Protein AF-A0A1R3JUZ8-F1 (afdb_monomer_lite)

Sequence (170 aa):
MRKIDSSKYIVYFTVASITLNLILITNLCVSGKWKLSWSSQAAIEAETVAAISCSGHGRAFLDGLVLDGKQPICECNSCYQGSDCSNFIPGCAANVDGSDAGTNMIEFVTSPNNPDGQLNKAVLHGPFAKAIYDRAYYWPHFTPIPAPADEDVMMFTLSKLTGHAGSRFG

Foldseek 3Di:
DDPDPVVVVVVVVVVVVVVVVVVVVCCVVVVCPPVDDPCPVVVVLQVVQQPQQLPVFWGFDSPADDDPPDHHFTDGDQQFDDRSRPDGHPPGDDDDDDDDDDALEEAEAEALDPPPRHGDDDPDDDPSYDYAYECQQVDPVRDDNPDDDDGPHYDYDCCRVVVPVVVVGD

InterPro domains:
  IPR006947 Alliinase, EGF-like domain [PF04863] (37-92)
  IPR006948 Alliinase, C-terminal [PF04864] (93-170)
  IPR015421 Pyridoxal phosphate-dependent transferase, major domain [G3DSA:3.40.640.10] (79-170)
  IPR015424 Pyridoxal phosphate-dependent transferase [SSF53383] (106-170)
  IPR050478 Ethylene and sulfur compound biosynthesis-related protein [PTHR43795] (102-170)

Radius of gyration: 28.06 Å; chains: 1; bounding box: 57×81×66 Å

Structure (mmCIF, N/CA/C/O backbone):
data_AF-A0A1R3JUZ8-F1
#
_entry.id   AF-A0A1R3JUZ8-F1
#
loop_
_atom_site.group_PDB
_atom_site.id
_atom_site.type_symbol
_atom_site.label_atom_id
_atom_site.label_alt_id
_atom_site.label_comp_id
_atom_site.label_asym_id
_atom_site.label_entity_id
_atom_site.label_seq_id
_atom_site.pdbx_PDB_ins_code
_atom_site.Cartn_x
_atom_site.Cartn_y
_atom_site.Cartn_z
_atom_site.occupancy
_atom_site.B_iso_or_equiv
_atom_site.auth_seq_id
_atom_site.auth_comp_id
_atom_site.auth_asym_id
_atom_site.auth_atom_id
_atom_site.pdbx_PDB_model_num
ATOM 1 N N . MET A 1 1 ? -34.923 54.923 21.392 1.00 38.47 1 MET A N 1
ATOM 2 C CA . MET A 1 1 ? -34.329 53.732 20.743 1.00 38.47 1 MET A CA 1
ATOM 3 C C . MET A 1 1 ? -33.337 53.100 21.722 1.00 38.47 1 MET A C 1
ATOM 5 O O . MET A 1 1 ? -32.286 53.683 21.950 1.00 38.47 1 MET A O 1
ATOM 9 N N . ARG A 1 2 ? -33.692 52.003 22.413 1.00 49.09 2 ARG A N 1
ATOM 10 C CA . ARG A 1 2 ? -32.794 51.369 23.404 1.00 49.09 2 ARG A CA 1
ATOM 11 C C . ARG A 1 2 ? -31.750 50.519 22.670 1.00 49.09 2 ARG A C 1
ATOM 13 O O . ARG A 1 2 ? -32.134 49.574 21.989 1.00 49.09 2 ARG A O 1
ATOM 20 N N . LYS A 1 3 ? -30.455 50.814 22.836 1.00 53.03 3 LYS A N 1
ATOM 21 C CA . LYS A 1 3 ? -29.391 49.849 22.514 1.00 53.03 3 LYS A CA 1
ATOM 22 C C . LYS A 1 3 ? -29.491 48.707 23.525 1.00 53.03 3 LYS A C 1
ATOM 24 O O . LYS A 1 3 ? -29.134 48.882 24.686 1.00 53.03 3 LYS A O 1
ATOM 29 N N . ILE A 1 4 ? -30.033 47.572 23.091 1.00 57.09 4 ILE A N 1
ATOM 30 C CA . ILE A 1 4 ? -29.983 46.326 23.857 1.00 57.09 4 ILE A CA 1
ATOM 31 C C . ILE A 1 4 ? -28.510 45.916 23.935 1.00 57.09 4 ILE A C 1
ATOM 33 O O . ILE A 1 4 ? -27.805 45.925 22.925 1.00 57.09 4 ILE A O 1
ATOM 37 N N . ASP A 1 5 ? -28.040 45.619 25.144 1.00 60.00 5 ASP A N 1
ATOM 38 C CA . ASP A 1 5 ? -26.625 45.406 25.451 1.00 60.00 5 ASP A CA 1
ATOM 39 C C . ASP A 1 5 ? -26.168 44.003 25.007 1.00 60.00 5 ASP A C 1
ATOM 41 O O . ASP A 1 5 ? -25.988 43.084 25.807 1.00 60.00 5 ASP A O 1
ATOM 45 N N . SER A 1 6 ? -26.064 43.837 23.682 1.00 61.38 6 SER A N 1
ATOM 46 C CA . SER A 1 6 ? -25.845 42.570 22.965 1.00 61.38 6 SER A CA 1
ATOM 47 C C . SER A 1 6 ? -24.677 41.743 23.520 1.00 61.38 6 SER A C 1
ATOM 49 O O . SER A 1 6 ? -24.761 40.518 23.608 1.00 61.38 6 SER A O 1
ATOM 51 N N . SER A 1 7 ? -23.624 42.418 23.995 1.00 66.31 7 SER A N 1
ATOM 52 C CA . SER A 1 7 ? -22.433 41.801 24.591 1.00 66.31 7 SER A CA 1
ATOM 53 C C . SER A 1 7 ? -22.768 40.843 25.745 1.00 66.31 7 SER A C 1
ATOM 55 O O . SER A 1 7 ? -22.276 39.716 25.787 1.00 66.31 7 SER A O 1
ATOM 57 N N . LYS A 1 8 ? -23.681 41.237 26.646 1.00 72.62 8 LYS A N 1
ATOM 58 C CA . LYS A 1 8 ? -24.051 40.424 27.820 1.00 72.62 8 LYS A CA 1
ATOM 59 C C . LYS A 1 8 ? -24.771 39.133 27.437 1.00 72.62 8 LYS A C 1
ATOM 61 O O . LYS A 1 8 ? -24.553 38.108 28.074 1.00 72.62 8 LYS A O 1
ATOM 66 N N . TYR A 1 9 ? -25.588 39.172 26.384 1.00 76.81 9 TYR A N 1
ATOM 67 C CA . TYR A 1 9 ? -26.276 37.988 25.871 1.00 76.81 9 TYR A CA 1
ATOM 68 C C . TYR A 1 9 ? -25.299 37.028 25.186 1.00 76.81 9 TYR A C 1
ATOM 70 O O . TYR A 1 9 ? -25.364 35.830 25.440 1.00 76.81 9 TYR A O 1
ATOM 78 N N . ILE A 1 10 ? -24.349 37.544 24.395 1.00 77.00 10 ILE A N 1
ATOM 79 C CA . ILE A 1 10 ? -23.304 36.730 23.753 1.00 77.00 10 ILE A CA 1
ATOM 80 C C . ILE A 1 10 ? -22.477 35.975 24.806 1.00 77.00 10 ILE A C 1
ATOM 82 O O . ILE A 1 10 ? -22.308 34.764 24.683 1.00 77.00 10 ILE A O 1
ATOM 86 N N . VAL A 1 11 ? -22.034 36.654 25.872 1.00 84.00 11 VAL A N 1
ATOM 87 C CA . VAL A 1 11 ? -21.297 36.017 26.982 1.00 84.00 11 VAL A CA 1
ATOM 88 C C . VAL A 1 11 ? -22.149 34.963 27.703 1.00 84.00 11 VAL A C 1
ATOM 90 O O . VAL A 1 11 ? -21.646 33.895 28.043 1.00 84.00 11 VAL A O 1
ATOM 93 N N . TYR A 1 12 ? -23.449 35.210 27.896 1.00 85.56 12 TYR A N 1
ATOM 94 C CA . TYR A 1 12 ? -24.351 34.211 28.480 1.00 85.56 12 TYR A CA 1
ATOM 95 C C . TYR A 1 12 ? -24.483 32.957 27.603 1.00 85.56 12 TYR A C 1
ATOM 97 O O . TYR A 1 12 ? -24.427 31.841 28.119 1.00 85.56 12 TYR A O 1
ATOM 105 N N . PHE A 1 13 ? -24.613 33.120 26.283 1.00 82.50 13 PHE A N 1
ATOM 106 C CA . PHE A 1 13 ? -24.709 31.999 25.344 1.00 82.50 13 PHE A CA 1
ATOM 107 C C . PHE A 1 13 ? -23.414 31.180 25.263 1.00 82.50 13 PHE A C 1
ATOM 109 O O . PHE A 1 13 ? -23.483 29.949 25.234 1.00 82.50 13 PHE A O 1
ATOM 116 N N . THR A 1 14 ? -22.236 31.815 25.266 1.00 81.56 14 THR A N 1
ATOM 117 C CA . THR A 1 14 ? -20.959 31.079 25.235 1.00 81.56 14 THR A CA 1
ATOM 118 C C . THR A 1 14 ? -20.722 30.306 26.531 1.00 81.56 14 THR A C 1
ATOM 120 O O . THR A 1 14 ? -20.394 29.121 26.472 1.00 81.56 14 THR A O 1
ATOM 123 N N . VAL A 1 15 ? -20.973 30.912 27.698 1.00 90.75 15 VAL A N 1
ATOM 124 C CA . VAL A 1 15 ? -20.866 30.227 28.999 1.00 90.75 15 VAL A CA 1
ATOM 125 C C . VAL A 1 15 ? -21.876 29.082 29.115 1.00 90.75 15 VAL A C 1
ATOM 127 O O . VAL A 1 15 ? -21.501 27.986 29.536 1.00 90.75 15 VAL A O 1
ATOM 130 N N . ALA A 1 16 ? -23.130 29.279 28.694 1.00 90.75 16 ALA A N 1
ATOM 131 C CA . ALA A 1 16 ? -24.138 28.217 28.700 1.00 90.75 16 ALA A CA 1
ATOM 132 C C . ALA A 1 16 ? -23.742 27.042 27.787 1.00 90.75 16 ALA A C 1
ATOM 134 O O . ALA A 1 16 ? -23.856 25.887 28.195 1.00 90.75 16 ALA A O 1
ATOM 135 N N . SER A 1 17 ? -23.209 27.326 26.592 1.00 90.06 17 SER A N 1
ATOM 136 C CA . SER A 1 17 ? -22.713 26.304 25.661 1.00 90.06 17 SER A CA 1
ATOM 137 C C . SER A 1 17 ? -21.539 25.508 26.242 1.00 90.06 17 SER A C 1
ATOM 139 O O . SER A 1 17 ? -21.552 24.276 26.209 1.00 90.06 17 SER A O 1
ATOM 141 N N . ILE A 1 18 ? -20.547 26.179 26.839 1.00 93.19 18 ILE A N 1
ATOM 142 C CA . ILE A 1 18 ? -19.404 25.514 27.488 1.00 93.19 18 ILE A CA 1
ATOM 143 C C . ILE A 1 18 ? -19.888 24.633 28.646 1.00 93.19 18 ILE A C 1
ATOM 145 O O . ILE A 1 18 ? -19.518 23.463 28.724 1.00 93.19 18 ILE A O 1
ATOM 149 N N . THR A 1 19 ? -20.768 25.157 29.504 1.00 92.50 19 THR A N 1
ATOM 150 C CA . THR A 1 19 ? -21.325 24.407 30.642 1.00 92.50 19 THR A CA 1
ATOM 151 C C . THR A 1 19 ? -22.103 23.171 30.178 1.00 92.50 19 THR A C 1
ATOM 153 O O . THR A 1 19 ? -21.914 22.090 30.730 1.00 92.50 19 THR A O 1
ATOM 156 N N . LEU A 1 20 ? -22.925 23.291 29.128 1.00 90.44 20 LEU A N 1
ATOM 157 C CA . LEU A 1 20 ? -23.677 22.167 28.560 1.00 90.44 20 LEU A CA 1
ATOM 158 C C . LEU A 1 20 ? -22.750 21.083 27.991 1.00 90.44 20 LEU A C 1
ATOM 160 O O . LEU A 1 20 ? -22.955 19.904 28.268 1.00 90.44 20 LEU A O 1
ATOM 164 N N . ASN A 1 21 ? -21.711 21.469 27.244 1.00 87.44 21 ASN A N 1
ATOM 165 C CA . ASN A 1 21 ? -20.732 20.524 26.703 1.00 87.44 21 ASN A CA 1
ATOM 166 C C . ASN A 1 21 ? -19.949 19.811 27.818 1.00 87.44 21 ASN A C 1
ATOM 168 O O . ASN A 1 21 ? -19.785 18.595 27.761 1.00 87.44 21 ASN A O 1
ATOM 172 N N . LEU A 1 22 ? -19.535 20.524 28.872 1.00 90.25 22 LEU A N 1
ATOM 173 C CA . LEU A 1 22 ? -18.887 19.919 30.042 1.00 90.25 22 LEU A CA 1
ATOM 174 C C . LEU A 1 22 ? -19.818 18.945 30.782 1.00 90.25 22 LEU A C 1
ATOM 176 O O . LEU A 1 22 ? -19.376 17.866 31.177 1.00 90.25 22 LEU A O 1
ATOM 180 N N . ILE A 1 23 ? -21.107 19.271 30.926 1.00 89.06 23 ILE A N 1
ATOM 181 C CA . ILE A 1 23 ? -22.114 18.368 31.510 1.00 89.06 23 ILE A CA 1
ATOM 182 C C . ILE A 1 23 ? -22.334 17.133 30.622 1.00 89.06 23 ILE A C 1
ATOM 184 O O . ILE A 1 23 ? -22.455 16.026 31.147 1.00 89.06 23 ILE A O 1
ATOM 188 N N . LEU A 1 24 ? -22.343 17.275 29.291 1.00 82.50 24 LEU A N 1
ATOM 189 C CA . LEU A 1 24 ? -22.424 16.133 28.373 1.00 82.50 24 LEU A CA 1
ATOM 190 C C . LEU A 1 24 ? -21.187 15.233 28.463 1.00 82.50 24 LEU A C 1
ATOM 192 O O . LEU A 1 24 ? -21.338 14.021 28.600 1.00 82.50 24 LEU A O 1
ATOM 196 N N . ILE A 1 25 ? -19.980 15.807 28.422 1.00 82.94 25 ILE A N 1
ATOM 197 C CA . ILE A 1 25 ? -18.712 15.063 28.495 1.00 82.94 25 ILE A CA 1
ATOM 198 C C . ILE A 1 25 ? -18.591 14.336 29.838 1.00 82.94 25 ILE A C 1
ATOM 200 O O . ILE A 1 25 ? -18.288 13.146 29.867 1.00 82.94 25 ILE A O 1
ATOM 204 N N . THR A 1 26 ? -18.887 15.008 30.954 1.00 82.38 26 THR A N 1
ATOM 205 C CA . THR A 1 26 ? -18.857 14.369 32.279 1.00 82.38 26 THR A CA 1
ATOM 206 C C . THR A 1 26 ? -19.903 13.265 32.402 1.00 82.38 26 THR A C 1
ATOM 208 O O . THR A 1 26 ? -19.563 12.187 32.877 1.00 82.38 26 THR A O 1
ATOM 211 N N . ASN A 1 27 ? -21.127 13.444 31.892 1.00 78.38 27 ASN A N 1
ATOM 212 C CA . ASN A 1 27 ? -22.099 12.347 31.836 1.00 78.38 27 ASN A CA 1
ATOM 213 C C . ASN A 1 27 ? -21.619 11.184 30.951 1.00 78.38 27 ASN A C 1
ATOM 215 O O . ASN A 1 27 ? -21.779 10.032 31.348 1.00 78.38 27 ASN A O 1
ATOM 219 N N . LEU A 1 28 ? -21.009 11.447 29.792 1.00 69.38 28 LEU A N 1
ATOM 220 C CA . LEU A 1 28 ? -20.459 10.417 28.900 1.00 69.38 28 LEU A CA 1
ATOM 221 C C . LEU A 1 28 ? -19.331 9.610 29.558 1.00 69.38 28 LEU A C 1
ATOM 223 O O . LEU A 1 28 ? -19.348 8.382 29.477 1.00 69.38 28 LEU A O 1
ATOM 227 N N . CYS A 1 29 ? -18.396 10.276 30.237 1.00 67.88 29 CYS A N 1
ATOM 228 C CA . CYS A 1 29 ? -17.268 9.626 30.904 1.00 67.88 29 CYS A CA 1
ATOM 229 C C . CYS A 1 29 ? -17.667 8.931 32.218 1.00 67.88 29 CYS A C 1
ATOM 231 O O . CYS A 1 29 ? -17.188 7.835 32.497 1.00 67.88 29 CYS A O 1
ATOM 233 N N . VAL A 1 30 ? -18.549 9.535 33.025 1.00 66.12 30 VAL A N 1
ATOM 234 C CA . VAL A 1 30 ? -18.881 9.047 34.380 1.00 66.12 30 VAL A CA 1
ATOM 235 C C . VAL A 1 30 ? -20.039 8.041 34.387 1.00 66.12 30 VAL A C 1
ATOM 237 O O . VAL A 1 30 ? -20.060 7.164 35.246 1.00 66.12 30 VAL A O 1
ATOM 240 N N . SER A 1 31 ? -20.960 8.060 33.412 1.00 60.41 31 SER A N 1
ATOM 241 C CA . SER A 1 31 ? -22.097 7.110 33.372 1.00 60.41 31 SER A CA 1
ATOM 242 C C . SER A 1 31 ? -21.707 5.649 33.086 1.00 60.41 31 SER A C 1
ATOM 244 O O . SER A 1 31 ? -22.588 4.821 32.864 1.00 60.41 31 SER A O 1
ATOM 246 N N . GLY A 1 32 ? -20.415 5.313 33.002 1.00 56.41 32 GLY A N 1
ATOM 247 C CA . GLY A 1 32 ? -19.938 3.935 32.830 1.00 56.41 32 GLY A CA 1
ATOM 248 C C . GLY A 1 32 ? -20.356 3.249 31.522 1.00 56.41 32 GLY A C 1
ATOM 249 O O . GLY A 1 32 ? -20.104 2.058 31.358 1.00 56.41 32 GLY A O 1
ATOM 250 N N . LYS A 1 33 ? -20.960 3.974 30.568 1.00 55.06 33 LYS A N 1
ATOM 251 C CA . LYS A 1 33 ? -21.411 3.432 29.270 1.00 55.06 33 LYS A CA 1
ATOM 252 C C . LYS A 1 33 ? -20.264 2.940 28.379 1.00 55.06 33 LYS A C 1
ATOM 254 O O . LYS A 1 33 ? -20.510 2.194 27.441 1.00 55.06 33 LYS A O 1
ATOM 259 N N . TRP A 1 34 ? -19.028 3.308 28.714 1.00 56.59 34 TRP A N 1
ATOM 260 C CA . TRP A 1 34 ? -17.788 2.830 28.096 1.00 56.59 34 TRP A CA 1
ATOM 261 C C . TRP A 1 34 ? -17.170 1.623 28.820 1.00 56.59 34 TRP A C 1
ATOM 263 O O . TRP A 1 34 ? -15.976 1.366 28.690 1.00 56.59 34 TRP A O 1
ATOM 273 N N . LYS A 1 35 ? -17.957 0.856 29.587 1.00 61.91 35 LYS A N 1
ATOM 274 C CA . LYS A 1 35 ? -17.497 -0.437 30.098 1.00 61.91 35 LYS A CA 1
ATOM 275 C C . LYS A 1 35 ? -17.384 -1.411 28.921 1.00 61.91 35 LYS A C 1
ATOM 277 O O . LYS A 1 35 ? -18.392 -1.942 28.451 1.00 61.91 35 LYS A O 1
ATOM 282 N N . LEU A 1 36 ? -16.156 -1.593 28.431 1.00 63.44 36 LEU A N 1
ATOM 283 C CA . LEU A 1 36 ? -15.818 -2.544 27.375 1.00 63.44 36 LEU A CA 1
ATOM 284 C C . LEU A 1 36 ? -16.389 -3.914 27.771 1.00 63.44 36 LEU A C 1
ATOM 286 O O . LEU A 1 36 ? -16.126 -4.403 28.869 1.00 63.44 36 LEU A O 1
ATOM 290 N N . SER A 1 37 ? -17.271 -4.461 26.935 1.00 76.25 37 SER A N 1
ATOM 291 C CA . SER A 1 37 ? -18.110 -5.608 27.297 1.00 76.25 37 SER A CA 1
ATOM 292 C C . SER A 1 37 ? -17.743 -6.823 26.453 1.00 76.25 37 SER A C 1
ATOM 294 O O . SER A 1 37 ? -16.683 -7.406 26.659 1.00 76.25 37 SER A O 1
ATOM 296 N N . TRP A 1 38 ? -18.574 -7.187 25.478 1.00 79.88 38 TRP A N 1
ATOM 297 C CA . TRP A 1 38 ? -18.376 -8.370 24.636 1.00 79.88 38 TRP A CA 1
ATOM 298 C C . TRP A 1 38 ? -17.054 -8.340 23.848 1.00 79.88 38 TRP A C 1
ATOM 300 O O . TRP A 1 38 ? -16.457 -9.386 23.617 1.00 79.88 38 TRP A O 1
ATOM 310 N N . SER A 1 39 ? -16.564 -7.152 23.482 1.00 85.25 39 SER A N 1
ATOM 311 C CA . SER A 1 39 ? -15.295 -6.968 22.769 1.00 85.25 39 SER A CA 1
ATOM 312 C C . SER A 1 39 ? -14.058 -6.986 23.673 1.00 85.25 39 SER A C 1
ATOM 314 O O . SER A 1 39 ? -12.944 -7.006 23.155 1.00 85.25 39 SER A O 1
ATOM 316 N N . SER A 1 40 ? -14.213 -6.988 25.005 1.00 82.75 40 SER A N 1
ATOM 317 C CA . SER A 1 40 ? -13.072 -6.892 25.926 1.00 82.75 40 SER A CA 1
ATOM 318 C C . SER A 1 40 ? -12.130 -8.088 25.818 1.00 82.75 40 SER A C 1
ATOM 320 O O . SER A 1 40 ? -10.921 -7.901 25.881 1.00 82.75 40 SER A O 1
ATOM 322 N N . GLN A 1 41 ? -12.669 -9.296 25.641 1.00 83.19 41 GLN A N 1
ATOM 323 C CA . GLN A 1 41 ? -11.859 -10.508 25.518 1.00 83.19 41 GLN A CA 1
ATOM 324 C C . GLN A 1 41 ? -11.052 -10.498 24.212 1.00 83.19 41 GLN A C 1
ATOM 326 O O . GLN A 1 41 ? -9.838 -10.665 24.238 1.00 83.19 41 GLN A O 1
ATOM 331 N N . ALA A 1 42 ? -11.711 -10.194 23.089 1.00 84.12 42 ALA A N 1
ATOM 332 C CA . ALA A 1 42 ? -11.069 -10.110 21.778 1.00 84.12 42 ALA A CA 1
ATOM 333 C C . ALA A 1 42 ? -9.993 -9.008 21.711 1.00 84.12 42 ALA A C 1
ATOM 335 O O . ALA A 1 42 ? -8.968 -9.189 21.059 1.00 84.12 42 ALA A O 1
ATOM 336 N N . ALA A 1 43 ? -10.196 -7.881 22.407 1.00 82.50 43 ALA A N 1
ATOM 337 C CA . ALA A 1 43 ? -9.185 -6.831 22.528 1.00 82.50 43 ALA A CA 1
ATOM 338 C C . ALA A 1 43 ? -7.947 -7.314 23.305 1.00 82.50 43 ALA A C 1
ATOM 340 O O . ALA A 1 43 ? -6.833 -7.153 22.818 1.00 82.50 43 ALA A O 1
ATOM 341 N N . ILE A 1 44 ? -8.135 -7.971 24.457 1.00 85.31 44 ILE A N 1
ATOM 342 C CA . ILE A 1 44 ? -7.034 -8.524 25.268 1.00 85.31 44 ILE A CA 1
ATOM 343 C C . ILE A 1 44 ? -6.257 -9.596 24.492 1.00 85.31 44 ILE A C 1
ATOM 345 O O . ILE A 1 44 ? -5.029 -9.626 24.550 1.00 85.31 44 ILE A O 1
ATOM 349 N N . GLU A 1 45 ? -6.942 -10.464 23.747 1.00 85.44 45 GLU A N 1
ATOM 350 C CA . GLU A 1 45 ? -6.299 -11.481 22.907 1.00 85.44 45 GLU A CA 1
ATOM 351 C C . GLU A 1 45 ? -5.475 -10.836 21.781 1.00 85.44 45 GLU A C 1
ATOM 353 O O . GLU A 1 45 ? -4.310 -11.193 21.596 1.00 85.44 45 GLU A O 1
ATOM 358 N N . ALA A 1 46 ? -6.025 -9.832 21.087 1.00 84.62 46 ALA A N 1
ATOM 359 C CA . ALA A 1 46 ? -5.308 -9.086 20.053 1.00 84.62 46 ALA A CA 1
ATOM 360 C C . ALA A 1 46 ? -4.086 -8.330 20.607 1.00 84.62 46 ALA A C 1
ATOM 362 O O . ALA A 1 46 ? -3.011 -8.388 20.011 1.00 84.62 46 ALA A O 1
ATOM 363 N N . GLU A 1 47 ? -4.219 -7.667 21.760 1.00 86.25 47 GLU A N 1
ATOM 364 C CA . GLU A 1 47 ? -3.116 -6.985 22.450 1.00 86.25 47 GLU A CA 1
ATOM 365 C C . GLU A 1 47 ? -2.028 -7.973 22.897 1.00 86.25 47 GLU A C 1
ATOM 367 O O . GLU A 1 47 ? -0.841 -7.715 22.702 1.00 86.25 47 GLU A O 1
ATOM 372 N N . THR A 1 48 ? -2.420 -9.135 23.434 1.00 86.31 48 THR A N 1
ATOM 373 C CA . THR A 1 48 ? -1.483 -10.179 23.885 1.00 86.31 48 THR A CA 1
ATOM 374 C C . THR A 1 48 ? -0.674 -10.745 22.720 1.00 86.31 48 THR A C 1
ATOM 376 O O . THR A 1 48 ? 0.532 -10.938 22.853 1.00 86.31 48 THR A O 1
ATOM 379 N N . VAL A 1 49 ? -1.312 -10.984 21.569 1.00 86.81 49 VAL A N 1
ATOM 380 C CA . VAL A 1 49 ? -0.635 -11.473 20.358 1.00 86.81 49 VAL A CA 1
ATOM 381 C C . VAL A 1 49 ? 0.253 -10.394 19.735 1.00 86.81 49 VAL A C 1
ATOM 383 O O . VAL A 1 49 ? 1.385 -10.683 19.353 1.00 86.81 49 VAL A O 1
ATOM 386 N N . ALA A 1 50 ? -0.205 -9.140 19.688 1.00 83.75 50 ALA A N 1
ATOM 387 C CA . ALA A 1 50 ? 0.594 -8.018 19.193 1.00 83.75 50 ALA A CA 1
ATOM 388 C C . ALA A 1 50 ? 1.831 -7.721 20.068 1.00 83.75 50 ALA A C 1
ATOM 390 O O . ALA A 1 50 ? 2.807 -7.158 19.575 1.00 83.75 50 ALA A O 1
ATOM 391 N N . ALA A 1 51 ? 1.809 -8.115 21.345 1.00 87.31 51 ALA A N 1
ATOM 392 C CA . ALA A 1 51 ? 2.935 -7.995 22.271 1.00 87.31 51 ALA A CA 1
ATOM 393 C C . ALA A 1 51 ? 3.994 -9.114 22.139 1.00 87.31 51 ALA A C 1
ATOM 395 O O . ALA A 1 51 ? 5.012 -9.068 22.836 1.00 87.31 51 ALA A O 1
ATOM 396 N N . ILE A 1 52 ? 3.795 -10.116 21.271 1.00 89.12 52 ILE A N 1
ATOM 397 C CA . ILE A 1 52 ? 4.768 -11.201 21.061 1.00 89.12 52 ILE A CA 1
ATOM 398 C C . ILE A 1 52 ? 6.012 -10.658 20.339 1.00 89.12 52 ILE A C 1
ATOM 400 O O . ILE A 1 52 ? 5.945 -10.125 19.231 1.00 89.12 52 ILE A O 1
ATOM 404 N N . SER A 1 53 ? 7.179 -10.820 20.968 1.00 91.69 53 SER A N 1
ATOM 405 C CA . SER A 1 53 ? 8.458 -10.353 20.427 1.00 91.69 53 SER A CA 1
ATOM 406 C C . SER A 1 53 ? 8.998 -11.291 19.345 1.00 91.69 53 SER A C 1
ATOM 408 O O . SER A 1 53 ? 9.644 -12.290 19.650 1.00 91.69 53 SER A O 1
ATOM 410 N N . CYS A 1 54 ? 8.811 -10.909 18.082 1.00 92.44 54 CYS A N 1
ATOM 411 C CA . CYS A 1 54 ? 9.386 -11.571 16.904 1.00 92.44 54 CYS A CA 1
ATOM 412 C C . CYS A 1 54 ? 10.635 -10.838 16.361 1.00 92.44 54 CYS A C 1
ATOM 414 O O . CYS A 1 54 ? 10.790 -10.653 15.150 1.00 92.44 54 CYS A O 1
ATOM 416 N N . SER A 1 55 ? 11.467 -10.321 17.275 1.00 91.12 55 SER A N 1
ATOM 417 C CA . SER A 1 55 ? 12.795 -9.715 17.047 1.00 91.12 55 SER A CA 1
ATOM 418 C C . SER A 1 55 ? 12.918 -8.680 15.914 1.00 91.12 55 SER A C 1
ATOM 420 O O . SER A 1 55 ? 13.999 -8.469 15.374 1.00 91.12 55 SER A O 1
ATOM 422 N N . GLY A 1 56 ? 11.819 -8.019 15.532 1.00 88.31 56 GLY A N 1
ATOM 423 C CA . GLY A 1 56 ? 11.771 -7.089 14.392 1.00 88.31 56 GLY A CA 1
ATOM 424 C C . GLY A 1 56 ? 11.867 -7.757 13.010 1.00 88.31 56 GLY A C 1
ATOM 425 O O . GLY A 1 56 ? 11.863 -7.067 11.990 1.00 88.31 56 GLY A O 1
ATOM 426 N N . HIS A 1 57 ? 11.926 -9.088 12.959 1.00 88.12 57 HIS A N 1
ATOM 427 C CA . HIS A 1 57 ? 12.107 -9.885 11.743 1.00 88.12 57 HIS A CA 1
ATOM 428 C C . HIS A 1 57 ? 10.939 -10.840 11.463 1.00 88.12 57 HIS A C 1
ATOM 430 O O . HIS A 1 57 ? 10.998 -11.636 10.528 1.00 88.12 57 HIS A O 1
ATOM 436 N N . GLY A 1 58 ? 9.857 -10.723 12.229 1.00 86.62 58 GLY A N 1
ATOM 437 C CA . GLY A 1 58 ? 8.590 -11.405 12.007 1.00 86.62 58 GLY A CA 1
ATOM 438 C C . GLY A 1 58 ? 7.455 -10.770 12.806 1.00 86.62 58 GLY A C 1
ATOM 439 O O . GLY A 1 58 ? 7.600 -9.667 13.337 1.00 86.62 58 GLY A O 1
ATOM 440 N N . ARG A 1 59 ? 6.325 -11.473 12.898 1.00 86.38 59 ARG A N 1
ATOM 441 C CA . ARG A 1 59 ? 5.144 -11.091 13.696 1.00 86.38 59 ARG A CA 1
ATOM 442 C C . ARG A 1 59 ? 4.270 -12.311 13.988 1.00 86.38 59 ARG A C 1
ATOM 444 O O . ARG A 1 59 ? 4.242 -13.232 13.181 1.00 86.38 59 ARG A O 1
ATOM 451 N N . ALA A 1 60 ? 3.546 -12.306 15.101 1.00 87.50 60 ALA A N 1
ATOM 452 C CA . ALA A 1 60 ? 2.559 -13.335 15.422 1.00 87.50 60 ALA A CA 1
ATOM 453 C C . ALA A 1 60 ? 1.135 -12.868 15.066 1.00 87.50 60 ALA A C 1
ATOM 455 O O . ALA A 1 60 ? 0.859 -11.667 15.023 1.00 87.50 60 ALA A O 1
ATOM 456 N N . PHE A 1 61 ? 0.231 -13.822 14.833 1.00 83.12 61 PHE A N 1
ATOM 457 C CA . PHE A 1 61 ? -1.170 -13.582 14.474 1.00 83.12 61 PHE A CA 1
ATOM 458 C C . PHE A 1 61 ? -2.124 -14.399 15.351 1.00 83.12 61 PHE A C 1
ATOM 460 O O . PHE A 1 61 ? -1.747 -15.450 15.861 1.00 83.12 61 PHE A O 1
ATOM 467 N N . LEU A 1 62 ? -3.362 -13.919 15.522 1.00 81.19 62 LEU A N 1
ATOM 468 C CA . LEU A 1 62 ? -4.398 -14.566 16.347 1.00 81.19 62 LEU A CA 1
ATOM 469 C C . LEU A 1 62 ? -4.759 -15.974 15.848 1.00 81.19 62 LEU A C 1
ATOM 471 O O . LEU A 1 62 ? -5.072 -16.853 16.642 1.00 81.19 62 LEU A O 1
ATOM 475 N N . ASP A 1 63 ? -4.693 -16.163 14.535 1.00 81.50 63 ASP A N 1
ATOM 476 C CA . ASP A 1 63 ? -4.924 -17.394 13.782 1.00 81.50 63 ASP A CA 1
ATOM 477 C C . ASP A 1 63 ? -3.619 -18.110 13.375 1.00 81.50 63 ASP A C 1
ATOM 479 O O . ASP A 1 63 ? -3.649 -19.085 12.622 1.00 81.50 63 ASP A O 1
ATOM 483 N N . GLY A 1 64 ? -2.470 -17.653 13.890 1.00 75.62 64 GLY A N 1
ATOM 484 C CA . GLY A 1 64 ? -1.169 -18.273 13.651 1.00 75.62 64 GLY A CA 1
ATOM 485 C C . GLY A 1 64 ? -1.083 -19.702 14.201 1.00 75.62 64 GLY A C 1
ATOM 486 O O . GLY A 1 64 ? -1.810 -20.089 15.117 1.00 75.62 64 GLY A O 1
ATOM 487 N N . LEU A 1 65 ? -0.159 -20.502 13.660 1.00 66.81 65 LEU A N 1
ATOM 488 C CA . LEU A 1 65 ? 0.019 -21.896 14.075 1.00 66.81 65 LEU A CA 1
ATOM 489 C C . LEU A 1 65 ? 0.347 -21.994 15.576 1.00 66.81 65 LEU A C 1
ATOM 491 O O . LEU A 1 65 ? 1.361 -21.474 16.044 1.00 66.81 65 LEU A O 1
ATOM 495 N N . VAL A 1 66 ? -0.508 -22.703 16.317 1.00 74.00 66 VAL A N 1
ATOM 496 C CA . VAL A 1 66 ? -0.355 -22.976 17.752 1.00 74.00 66 VAL A CA 1
ATOM 497 C C . VAL A 1 66 ? 0.253 -24.363 17.952 1.00 74.00 66 VAL A C 1
ATOM 499 O O . VAL A 1 66 ? -0.373 -25.373 17.629 1.00 74.00 66 VAL A O 1
ATOM 502 N N . LEU A 1 67 ? 1.450 -24.424 18.541 1.00 58.41 67 LEU A N 1
ATOM 503 C CA . LEU A 1 67 ? 2.018 -25.665 19.078 1.00 58.41 67 LEU A CA 1
ATOM 504 C C . LEU A 1 67 ? 1.630 -25.826 20.557 1.00 58.41 67 LEU A C 1
ATOM 506 O O . LEU A 1 67 ? 1.780 -24.899 21.355 1.00 58.41 67 LEU A O 1
ATOM 510 N N . ASP A 1 68 ? 1.136 -27.014 20.914 1.00 57.47 68 ASP A N 1
ATOM 511 C CA . ASP A 1 68 ? 0.849 -27.472 22.285 1.00 57.47 68 ASP A CA 1
ATOM 512 C C . ASP A 1 68 ? 0.057 -26.492 23.178 1.00 57.47 68 ASP A C 1
ATOM 514 O O . ASP A 1 68 ? 0.316 -26.368 24.376 1.00 57.47 68 ASP A O 1
ATOM 518 N N . GLY A 1 69 ? -0.918 -25.777 22.602 1.00 62.94 69 GLY A N 1
ATOM 519 C CA . GLY A 1 69 ? -1.812 -24.879 23.349 1.00 6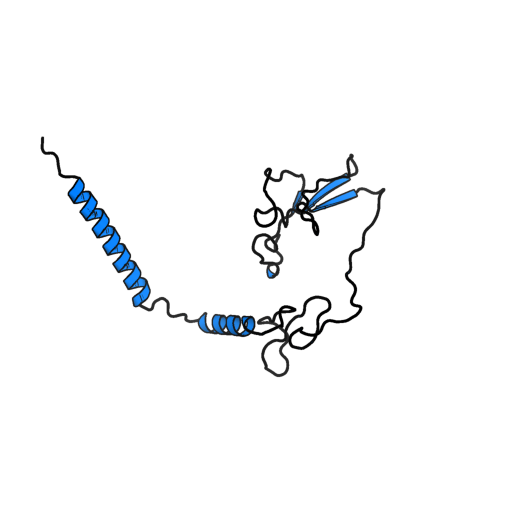2.94 69 GLY A CA 1
ATOM 520 C C . GLY A 1 69 ? -1.133 -23.634 23.936 1.00 62.94 69 GLY A C 1
ATOM 521 O O . GLY A 1 69 ? -1.646 -23.054 24.894 1.00 62.94 69 GLY A O 1
ATOM 522 N N . LYS A 1 70 ? 0.026 -23.236 23.399 1.00 65.94 70 LYS A N 1
ATOM 523 C CA . LYS A 1 70 ? 0.744 -22.005 23.772 1.00 65.94 70 LYS A CA 1
ATOM 524 C C . LYS A 1 70 ? 0.377 -20.832 22.850 1.00 65.94 70 LYS A C 1
ATOM 526 O O . LYS A 1 70 ? -0.505 -20.937 22.005 1.00 65.94 70 LYS A O 1
ATOM 531 N N . GLN A 1 71 ? 1.043 -19.695 23.046 1.00 68.69 71 GLN A N 1
ATOM 532 C CA . GLN A 1 71 ? 0.922 -18.516 22.185 1.00 68.69 71 GLN A CA 1
ATOM 533 C C . GLN A 1 71 ? 1.272 -18.842 20.714 1.00 68.69 71 GLN A C 1
ATOM 535 O O . GLN A 1 71 ? 2.092 -19.735 20.477 1.00 68.69 71 GLN A O 1
ATOM 540 N N . PRO A 1 72 ? 0.672 -18.135 19.737 1.00 81.31 72 PRO A N 1
ATOM 541 C CA . PRO A 1 72 ? 0.936 -18.351 18.316 1.00 81.31 72 PRO A CA 1
ATOM 542 C C . PRO A 1 72 ? 2.393 -18.044 17.945 1.00 81.31 72 PRO A C 1
ATOM 544 O O . PRO A 1 72 ? 3.029 -17.155 18.513 1.00 81.31 72 PRO A O 1
ATOM 547 N N . ILE A 1 73 ? 2.916 -18.794 16.976 1.00 84.81 73 ILE A N 1
ATOM 548 C CA . ILE A 1 73 ? 4.309 -18.699 16.519 1.00 84.81 73 ILE A CA 1
ATOM 549 C C . ILE A 1 73 ? 4.507 -17.463 15.627 1.00 84.81 73 ILE A C 1
ATOM 551 O O . ILE A 1 73 ? 3.606 -17.058 14.893 1.00 84.81 73 ILE A O 1
ATOM 555 N N . CYS A 1 74 ? 5.706 -16.880 15.666 1.00 87.44 74 CYS A N 1
ATOM 556 C CA . CYS A 1 74 ? 6.107 -15.806 14.764 1.00 87.44 74 CYS A CA 1
ATOM 557 C C . CYS A 1 74 ? 6.205 -16.281 13.302 1.00 87.44 74 CYS A C 1
ATOM 559 O O . CYS A 1 74 ? 6.972 -17.188 12.982 1.00 87.44 74 CYS A O 1
ATOM 561 N N . GLU A 1 75 ? 5.506 -15.603 12.394 1.00 86.56 75 GLU A N 1
ATOM 562 C CA . GLU A 1 75 ? 5.770 -15.669 10.958 1.00 86.56 75 GLU A CA 1
ATOM 563 C C . GLU A 1 75 ? 6.954 -14.762 10.615 1.00 86.56 75 GLU A C 1
ATOM 565 O O . GLU A 1 75 ? 6.907 -13.549 10.843 1.00 86.56 75 GLU A O 1
ATOM 570 N N . CYS A 1 76 ? 8.021 -15.351 10.075 1.00 86.25 76 CYS A N 1
ATOM 571 C CA . CYS A 1 76 ? 9.261 -14.646 9.768 1.00 86.25 76 CYS A CA 1
ATOM 572 C C . CYS A 1 76 ? 9.276 -14.042 8.362 1.00 86.25 76 CYS A C 1
ATOM 574 O O . CYS A 1 76 ? 8.721 -14.589 7.409 1.00 86.25 76 CYS A O 1
ATOM 576 N N . ASN A 1 77 ? 9.980 -12.920 8.229 1.00 80.56 77 ASN A N 1
ATOM 577 C CA . ASN A 1 77 ? 10.319 -12.322 6.946 1.00 80.56 77 ASN A CA 1
ATOM 578 C C . ASN A 1 77 ? 11.255 -13.244 6.143 1.00 80.56 77 ASN A C 1
ATOM 580 O O . ASN A 1 77 ? 11.973 -14.074 6.707 1.00 80.56 77 ASN A O 1
ATOM 584 N N . SER A 1 78 ? 11.303 -13.053 4.821 1.00 80.25 78 SER A N 1
ATOM 585 C CA . SER A 1 78 ? 12.217 -13.784 3.935 1.00 80.25 78 SER A CA 1
ATOM 586 C C . SER A 1 78 ? 13.653 -13.782 4.470 1.00 80.25 78 SER A C 1
ATOM 588 O O . SER A 1 78 ? 14.179 -12.737 4.851 1.00 80.25 78 SER A O 1
ATOM 590 N N . CYS A 1 79 ? 14.286 -14.957 4.454 1.00 86.44 79 CYS A N 1
ATOM 591 C CA . CYS A 1 79 ? 15.639 -15.205 4.962 1.00 86.44 79 CYS A CA 1
ATOM 592 C C . CYS A 1 79 ? 15.827 -15.122 6.495 1.00 86.44 79 CYS A C 1
ATOM 594 O O . CYS A 1 79 ? 16.971 -15.133 6.945 1.00 86.44 79 CYS A O 1
ATOM 596 N N . TYR A 1 80 ? 14.755 -15.111 7.297 1.00 87.75 80 TYR A N 1
ATOM 597 C CA . TYR A 1 80 ? 14.813 -15.237 8.763 1.00 87.75 80 TYR A CA 1
ATOM 598 C C . TYR A 1 80 ? 14.077 -16.490 9.267 1.00 87.75 80 TYR A C 1
ATOM 600 O O . TYR A 1 80 ? 13.113 -16.944 8.655 1.00 87.75 80 TYR A O 1
ATOM 608 N N . GLN A 1 81 ? 14.539 -17.056 10.387 1.00 90.00 81 GLN A N 1
ATOM 609 C CA . GLN A 1 81 ? 13.975 -18.250 11.028 1.00 90.00 81 GLN A CA 1
ATOM 610 C C . GLN A 1 81 ? 14.192 -18.273 12.555 1.00 90.00 81 GLN A C 1
ATOM 612 O O . GLN A 1 81 ? 14.892 -17.438 13.134 1.00 90.00 81 GLN A O 1
ATOM 617 N N . GLY A 1 82 ? 13.633 -19.293 13.209 1.00 87.75 82 GLY A N 1
ATOM 618 C CA . GLY A 1 82 ? 13.610 -19.450 14.667 1.00 87.75 82 GLY A CA 1
ATOM 619 C C . GLY A 1 82 ? 12.257 -19.048 15.254 1.00 87.75 82 GLY A C 1
ATOM 620 O O . GLY A 1 82 ? 11.450 -18.416 14.581 1.00 87.75 82 GLY A O 1
ATOM 621 N N . SER A 1 83 ? 12.002 -19.415 16.511 1.00 87.38 83 SER A N 1
ATOM 622 C CA . SER A 1 83 ? 10.715 -19.166 17.188 1.00 87.38 83 SER A CA 1
ATOM 623 C C . SER A 1 83 ? 10.357 -17.684 17.338 1.00 87.38 83 SER A C 1
ATOM 625 O O . SER A 1 83 ? 9.187 -17.352 17.488 1.00 87.38 83 SER A O 1
ATOM 627 N N . ASP A 1 84 ? 11.368 -16.818 17.309 1.00 90.50 84 ASP A N 1
ATOM 628 C CA . ASP A 1 84 ? 11.316 -15.362 17.442 1.00 90.50 84 ASP A CA 1
ATOM 629 C C . ASP A 1 84 ? 11.830 -14.639 16.179 1.00 90.50 84 ASP A C 1
ATOM 631 O O . ASP A 1 84 ? 11.999 -13.425 16.186 1.00 90.50 84 ASP A O 1
ATOM 635 N N . CYS A 1 85 ? 12.115 -15.375 15.098 1.00 91.88 85 CYS A N 1
ATOM 636 C CA . CYS A 1 85 ? 12.716 -14.868 13.860 1.00 91.88 85 CYS A CA 1
ATOM 637 C C . CYS A 1 85 ? 14.107 -14.211 13.994 1.00 91.88 85 CYS A C 1
ATOM 639 O O . CYS A 1 85 ? 14.555 -13.549 13.059 1.00 91.88 85 CYS A O 1
ATOM 641 N N . SER A 1 86 ? 14.834 -14.413 15.100 1.00 92.94 86 SER A N 1
ATOM 642 C CA . SER A 1 86 ? 16.160 -13.802 15.312 1.00 92.94 86 SER A CA 1
ATOM 643 C C . SER A 1 86 ? 17.261 -14.316 14.371 1.00 92.94 86 SER A C 1
ATOM 645 O O . SER A 1 86 ? 18.285 -13.653 14.208 1.00 92.94 86 SER A O 1
ATOM 647 N N . ASN A 1 87 ? 17.110 -15.502 13.771 1.00 92.88 87 ASN A N 1
ATOM 648 C CA . ASN A 1 87 ? 18.204 -16.165 13.059 1.00 92.88 87 ASN A CA 1
ATOM 649 C C . ASN A 1 87 ? 18.130 -15.900 11.554 1.00 92.88 87 ASN A C 1
ATOM 651 O O . ASN A 1 87 ? 17.239 -16.404 10.873 1.00 92.88 87 ASN A O 1
ATOM 655 N N . PHE A 1 88 ? 19.105 -15.170 11.019 1.00 88.12 88 PHE A N 1
ATOM 656 C CA . PHE A 1 88 ? 19.277 -15.008 9.576 1.00 88.12 88 PHE A CA 1
ATOM 657 C C . PHE A 1 88 ? 19.751 -16.316 8.913 1.00 88.12 88 PHE A C 1
ATOM 659 O O . PHE A 1 88 ? 20.579 -17.034 9.475 1.00 88.12 88 PHE A O 1
ATOM 666 N N . ILE A 1 89 ? 19.255 -16.613 7.708 1.00 89.00 89 ILE A N 1
ATOM 667 C CA . ILE A 1 89 ? 19.631 -17.781 6.896 1.00 89.00 89 ILE A CA 1
ATOM 668 C C . ILE A 1 89 ? 20.721 -17.371 5.886 1.00 89.00 89 ILE A C 1
ATOM 670 O O . ILE A 1 89 ? 20.414 -16.685 4.905 1.00 89.00 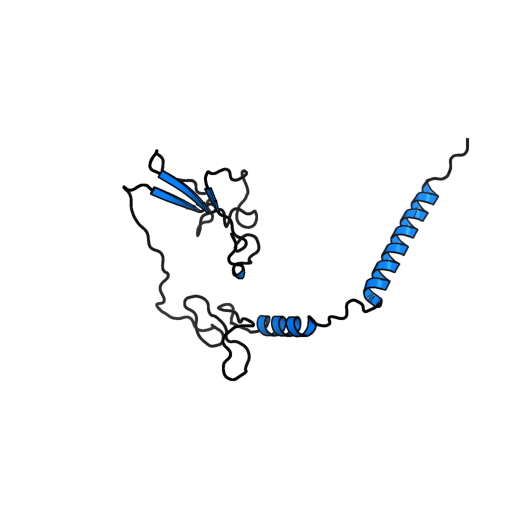89 ILE A O 1
ATOM 674 N N . PRO A 1 90 ? 21.989 -17.798 6.055 1.00 86.25 90 PRO A N 1
ATOM 675 C CA . PRO A 1 90 ? 23.056 -17.465 5.114 1.00 86.25 90 PRO A CA 1
ATOM 676 C C . PRO A 1 90 ? 22.815 -18.101 3.738 1.00 86.25 90 PRO A C 1
ATOM 678 O O . PRO A 1 90 ? 22.450 -19.270 3.648 1.00 86.25 90 PRO A O 1
ATOM 681 N N . GLY A 1 91 ? 23.057 -17.349 2.659 1.00 80.31 91 GLY A N 1
ATOM 682 C CA . GLY A 1 91 ? 22.926 -17.847 1.279 1.00 80.31 91 GLY A CA 1
ATOM 683 C C . GLY A 1 91 ? 21.502 -17.843 0.703 1.00 80.31 91 GLY A C 1
ATOM 684 O O . GLY A 1 91 ? 21.291 -18.348 -0.395 1.00 80.31 91 GLY A O 1
ATOM 685 N N . CYS A 1 92 ? 20.530 -17.263 1.409 1.00 82.81 92 CYS A N 1
ATOM 686 C CA . CYS A 1 92 ? 19.173 -17.050 0.909 1.00 82.81 92 CYS A CA 1
ATOM 687 C C . CYS A 1 92 ? 19.144 -15.980 -0.207 1.00 82.81 92 CYS A C 1
ATOM 689 O O . CYS A 1 92 ? 19.630 -14.866 -0.010 1.00 82.81 92 CYS A O 1
ATOM 691 N N . ALA A 1 93 ? 18.592 -16.317 -1.379 1.00 74.44 93 ALA A N 1
ATOM 692 C CA . ALA A 1 93 ? 18.554 -15.442 -2.556 1.00 74.44 93 ALA A CA 1
ATOM 693 C C . ALA A 1 93 ? 17.233 -14.657 -2.677 1.00 74.44 93 ALA A C 1
ATOM 695 O O . ALA A 1 93 ? 16.157 -15.184 -2.392 1.00 74.44 93 ALA A O 1
ATOM 696 N N . ALA A 1 94 ? 17.311 -13.410 -3.154 1.00 57.72 94 ALA A N 1
ATOM 697 C CA . ALA A 1 94 ? 16.148 -12.608 -3.541 1.00 57.72 94 ALA A CA 1
ATOM 698 C C . ALA A 1 94 ? 15.750 -12.900 -5.003 1.00 57.72 94 ALA A C 1
ATOM 700 O O . ALA A 1 94 ? 16.622 -13.094 -5.846 1.00 57.72 94 ALA A O 1
ATOM 701 N N . ASN A 1 95 ? 14.447 -12.933 -5.300 1.00 54.34 95 ASN A N 1
ATOM 702 C CA . ASN A 1 95 ? 13.891 -13.432 -6.566 1.00 54.34 95 ASN A CA 1
ATOM 703 C C . ASN A 1 95 ? 13.198 -12.318 -7.382 1.00 54.34 95 ASN A C 1
ATOM 705 O O . ASN A 1 95 ? 12.223 -11.751 -6.884 1.00 54.34 95 ASN A O 1
ATOM 709 N N . VAL A 1 96 ? 13.677 -12.029 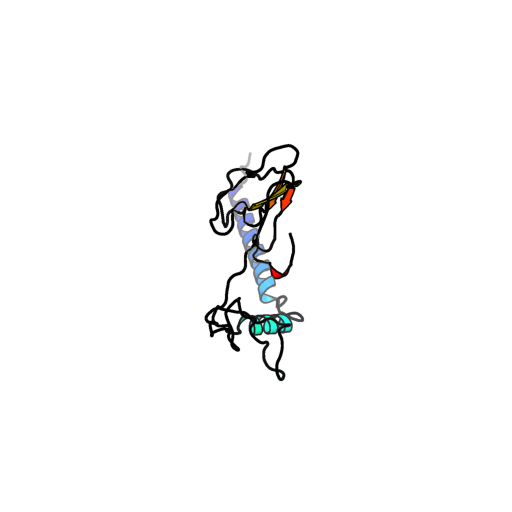-8.605 1.00 46.19 96 VAL A N 1
ATOM 710 C CA . VAL A 1 96 ? 13.081 -11.081 -9.577 1.00 46.19 96 VAL A CA 1
ATOM 711 C C . VAL A 1 96 ? 13.522 -11.439 -11.020 1.00 46.19 96 VAL A C 1
ATOM 713 O O . VAL A 1 96 ? 14.703 -11.300 -11.315 1.00 46.19 96 VAL A O 1
ATOM 716 N N . ASP A 1 97 ? 12.606 -11.825 -11.924 1.00 49.16 97 ASP A N 1
ATOM 717 C CA . ASP A 1 97 ? 12.892 -12.197 -13.338 1.00 49.16 97 ASP A CA 1
ATOM 718 C C . ASP A 1 97 ? 11.932 -11.510 -14.350 1.00 49.16 97 ASP A C 1
ATOM 720 O O . ASP A 1 97 ? 10.799 -11.177 -13.994 1.00 49.16 97 ASP A O 1
ATOM 724 N N . GLY A 1 98 ? 12.344 -11.329 -15.623 1.00 52.47 98 GLY A N 1
ATOM 725 C CA . GLY A 1 98 ? 11.517 -10.734 -16.703 1.00 52.47 98 GLY A CA 1
ATOM 726 C C . GLY A 1 98 ? 12.053 -10.894 -18.150 1.00 52.47 98 GLY A C 1
ATOM 727 O O . GLY A 1 98 ? 13.223 -11.216 -18.337 1.00 52.47 98 GLY A O 1
ATOM 728 N N . SER A 1 99 ? 11.189 -10.682 -19.165 1.00 42.91 99 SER A N 1
ATOM 729 C CA . SER A 1 99 ? 11.442 -10.666 -20.640 1.00 42.91 99 SER A CA 1
ATOM 730 C C . SER A 1 99 ? 10.148 -10.221 -21.396 1.00 42.91 99 SER A C 1
ATOM 732 O O . SER A 1 99 ? 9.119 -10.080 -20.735 1.00 42.91 99 SER A O 1
ATOM 734 N N . ASP A 1 100 ? 10.024 -9.946 -22.713 1.00 40.66 100 ASP A N 1
ATOM 735 C CA . ASP A 1 100 ? 10.927 -9.783 -23.885 1.00 40.66 100 ASP A CA 1
ATOM 736 C C . ASP A 1 100 ? 10.222 -8.898 -24.973 1.00 40.66 100 ASP A C 1
ATOM 738 O O . ASP A 1 100 ? 9.019 -8.664 -24.846 1.00 40.66 100 ASP A O 1
ATOM 742 N N . ALA A 1 101 ? 10.888 -8.426 -26.048 1.00 45.88 101 ALA A N 1
ATOM 743 C CA . ALA A 1 101 ? 10.328 -7.446 -27.016 1.00 45.88 101 ALA A CA 1
ATOM 744 C C . ALA A 1 101 ? 9.985 -7.981 -28.433 1.00 45.88 101 ALA A C 1
ATOM 746 O O . ALA A 1 101 ? 10.860 -8.383 -29.199 1.00 45.88 101 ALA A O 1
ATOM 747 N N . GLY A 1 102 ? 8.706 -7.881 -28.833 1.00 47.75 102 GLY A N 1
ATOM 748 C CA . GLY A 1 102 ? 8.232 -8.215 -30.195 1.00 47.75 102 GLY A CA 1
ATOM 749 C C . GLY A 1 102 ? 6.756 -8.637 -30.312 1.00 47.75 102 GLY A C 1
ATOM 750 O O . GLY A 1 102 ? 6.246 -8.821 -31.415 1.00 47.75 102 GLY A O 1
ATOM 751 N N . THR A 1 103 ? 6.066 -8.800 -29.185 1.00 59.41 103 THR A N 1
ATOM 752 C CA . THR A 1 103 ? 4.637 -9.137 -29.072 1.00 59.41 103 THR A CA 1
ATOM 753 C C . THR A 1 103 ? 3.781 -7.880 -28.841 1.00 59.41 103 THR A C 1
ATOM 755 O O . THR A 1 103 ? 4.313 -6.777 -28.755 1.00 59.41 103 THR A O 1
ATOM 758 N N . ASN A 1 104 ? 2.451 -8.011 -28.721 1.00 68.19 104 ASN A N 1
ATOM 759 C CA . ASN A 1 104 ? 1.647 -6.940 -28.112 1.00 68.19 104 ASN A CA 1
ATOM 760 C C . ASN A 1 104 ? 2.116 -6.760 -26.663 1.00 68.19 104 ASN A C 1
ATOM 762 O O . ASN A 1 104 ? 2.021 -7.699 -25.872 1.00 68.19 104 ASN A O 1
ATOM 766 N N . MET A 1 105 ? 2.626 -5.577 -26.329 1.00 64.00 105 MET A N 1
ATOM 767 C CA . MET A 1 105 ? 3.314 -5.341 -25.061 1.00 64.00 105 MET A CA 1
ATOM 768 C C . MET A 1 105 ? 2.400 -4.614 -24.080 1.00 64.00 105 MET A C 1
ATOM 770 O O . MET A 1 105 ? 1.859 -3.551 -24.394 1.00 64.00 105 MET A O 1
ATOM 774 N N . ILE A 1 106 ? 2.258 -5.180 -22.881 1.00 84.25 106 ILE A N 1
ATOM 775 C CA . ILE A 1 106 ? 1.683 -4.491 -21.726 1.00 84.25 106 ILE A CA 1
ATOM 776 C C . ILE A 1 106 ? 2.851 -4.063 -20.839 1.00 84.25 106 ILE A C 1
ATOM 778 O O . ILE A 1 106 ? 3.495 -4.895 -20.204 1.00 84.25 106 ILE A O 1
ATOM 782 N N . GLU A 1 107 ? 3.142 -2.767 -20.830 1.00 86.56 107 GLU A N 1
ATOM 783 C CA . GLU A 1 107 ? 4.141 -2.163 -19.957 1.00 86.56 107 GLU A CA 1
ATOM 784 C C . GLU A 1 107 ? 3.526 -1.912 -18.576 1.00 86.56 107 GLU A C 1
ATOM 786 O O . GLU A 1 107 ? 2.541 -1.183 -18.449 1.00 86.56 107 GLU A O 1
ATOM 791 N N . PHE A 1 108 ? 4.110 -2.493 -17.530 1.00 93.12 108 PHE A N 1
ATOM 792 C CA . PHE A 1 108 ? 3.774 -2.139 -16.153 1.00 93.12 108 PHE A CA 1
ATOM 793 C C . PHE A 1 108 ? 4.639 -0.957 -15.717 1.00 93.12 108 PHE A C 1
ATOM 795 O O . PHE A 1 108 ? 5.857 -1.080 -15.599 1.00 93.12 108 PHE A O 1
ATOM 802 N N . VAL A 1 109 ? 4.005 0.193 -15.488 1.00 95.12 109 VAL A N 1
ATOM 803 C CA . VAL A 1 109 ? 4.681 1.448 -15.142 1.00 95.12 109 VAL A CA 1
ATOM 804 C C . VAL A 1 109 ? 4.443 1.766 -13.671 1.00 95.12 109 VAL A C 1
ATOM 806 O O . VAL A 1 109 ? 3.438 2.370 -13.300 1.00 95.12 109 VAL A O 1
ATOM 809 N N . THR A 1 110 ? 5.381 1.372 -12.817 1.00 96.69 110 THR A N 1
ATOM 810 C CA . THR A 1 110 ? 5.345 1.686 -11.382 1.00 96.69 110 THR A CA 1
ATOM 811 C C . THR A 1 110 ? 5.805 3.128 -11.163 1.00 96.69 110 THR A C 1
ATOM 813 O O . THR A 1 110 ? 6.933 3.477 -11.509 1.00 96.69 110 THR A O 1
ATOM 816 N N . SER A 1 111 ? 4.942 3.995 -10.627 1.00 96.12 111 SER A N 1
ATOM 817 C CA . SER A 1 111 ? 5.226 5.435 -10.496 1.00 96.12 111 SER A CA 1
ATOM 818 C C . SER A 1 111 ? 4.482 6.042 -9.293 1.00 96.12 111 SER A C 1
ATOM 820 O O . SER A 1 111 ? 3.284 6.331 -9.407 1.00 96.12 111 SER A O 1
ATOM 822 N N . PRO A 1 112 ? 5.148 6.247 -8.134 1.00 97.62 112 PRO A N 1
ATOM 823 C CA . PRO A 1 112 ? 6.581 6.110 -7.870 1.00 97.62 112 PRO A CA 1
ATOM 824 C C . PRO A 1 112 ? 7.079 4.678 -7.989 1.00 97.62 112 PRO A C 1
ATOM 826 O O . PRO A 1 112 ? 6.431 3.741 -7.526 1.00 97.62 112 PRO A O 1
ATOM 829 N N . ASN A 1 113 ? 8.249 4.538 -8.591 1.00 96.25 113 ASN A N 1
ATOM 830 C CA . ASN A 1 113 ? 8.879 3.265 -8.861 1.00 96.25 113 ASN A CA 1
ATOM 831 C C . ASN A 1 113 ? 9.436 2.601 -7.593 1.00 96.25 113 ASN A C 1
ATOM 833 O O . ASN A 1 113 ? 9.763 3.251 -6.601 1.00 96.25 113 ASN A O 1
ATOM 837 N N . ASN A 1 114 ? 9.568 1.280 -7.643 1.00 91.75 114 ASN A N 1
ATOM 838 C CA . ASN A 1 114 ? 10.154 0.456 -6.594 1.00 91.75 114 ASN A CA 1
ATOM 839 C C . ASN A 1 114 ? 11.388 -0.239 -7.200 1.00 91.75 114 ASN A C 1
ATOM 841 O O . ASN A 1 114 ? 11.206 -0.989 -8.159 1.00 91.75 114 ASN A O 1
ATOM 845 N N . PRO A 1 115 ? 12.622 -0.012 -6.704 1.00 94.62 115 PRO A N 1
ATOM 846 C CA . PRO A 1 115 ? 12.953 0.485 -5.362 1.00 94.62 115 PRO A CA 1
ATOM 847 C C . PRO A 1 115 ? 13.330 1.974 -5.237 1.00 94.62 115 PRO A C 1
ATOM 849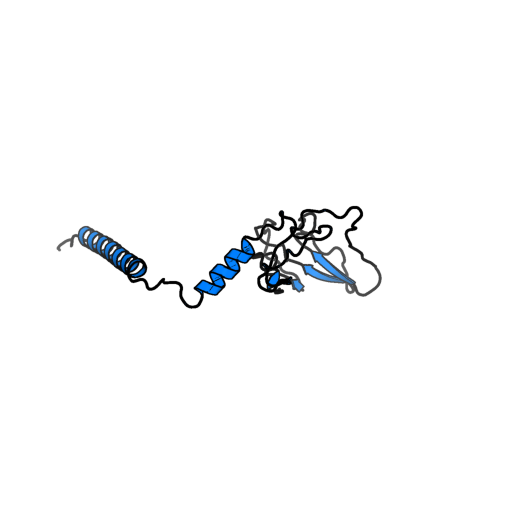 O O . PRO A 1 115 ? 13.538 2.433 -4.118 1.00 94.62 115 PRO A O 1
ATOM 852 N N . ASP A 1 116 ? 13.473 2.727 -6.331 1.00 95.00 116 ASP A N 1
ATOM 853 C CA . ASP A 1 116 ? 14.142 4.045 -6.313 1.00 95.00 116 ASP A CA 1
ATOM 854 C C . ASP A 1 116 ? 13.229 5.267 -6.076 1.00 95.00 116 ASP A C 1
ATOM 856 O O . ASP A 1 116 ? 13.726 6.383 -5.926 1.00 95.00 116 ASP A O 1
ATOM 860 N N . GLY A 1 117 ? 11.906 5.084 -6.031 1.00 93.94 117 GLY A N 1
ATOM 861 C CA . GLY A 1 117 ? 10.932 6.152 -5.792 1.00 93.94 117 GLY A CA 1
ATOM 862 C C . GLY A 1 117 ? 10.724 7.122 -6.961 1.00 93.94 117 GLY A C 1
ATOM 863 O O . GLY A 1 117 ? 10.044 8.136 -6.788 1.00 93.94 117 GLY A O 1
ATOM 864 N N . GLN A 1 118 ? 11.281 6.857 -8.148 1.00 95.69 118 GLN A N 1
ATOM 865 C CA . GLN A 1 118 ? 11.189 7.790 -9.277 1.00 95.69 118 GLN A CA 1
ATOM 866 C C . GLN A 1 118 ? 9.793 7.823 -9.916 1.00 95.69 118 GLN A C 1
ATOM 868 O O . GLN A 1 118 ? 9.103 6.808 -10.023 1.00 95.69 118 GLN A O 1
ATOM 873 N N . LEU A 1 119 ? 9.362 9.005 -10.371 1.00 95.38 119 LEU A N 1
ATOM 874 C CA . LEU A 1 119 ? 8.093 9.184 -11.086 1.00 95.38 119 LEU A CA 1
ATOM 875 C C . LEU A 1 119 ? 8.239 8.787 -12.561 1.00 95.38 119 LEU A C 1
ATOM 877 O O . LEU A 1 119 ? 8.368 9.634 -13.446 1.00 95.38 119 LEU A O 1
ATOM 881 N N . ASN A 1 120 ? 8.211 7.479 -12.810 1.00 93.06 120 ASN A N 1
ATOM 882 C CA . ASN A 1 120 ? 8.338 6.906 -14.146 1.00 93.06 120 ASN A CA 1
ATOM 883 C C . ASN A 1 120 ? 7.098 7.162 -15.021 1.00 93.06 120 ASN A C 1
ATOM 885 O O . ASN A 1 120 ? 5.995 7.434 -14.532 1.00 93.06 120 ASN A O 1
ATOM 889 N N . LYS A 1 121 ? 7.307 7.047 -16.334 1.00 92.00 121 LYS A N 1
ATOM 890 C CA . LYS A 1 121 ? 6.291 7.052 -17.393 1.00 92.00 121 LYS A CA 1
ATOM 891 C C . LYS A 1 121 ? 6.571 5.893 -18.345 1.00 92.00 121 LYS A C 1
ATOM 893 O O . LYS A 1 121 ? 7.706 5.425 -18.392 1.00 92.00 121 LYS A O 1
ATOM 898 N N . ALA A 1 122 ? 5.554 5.481 -19.099 1.00 89.00 122 ALA A N 1
ATOM 899 C CA . ALA A 1 122 ? 5.695 4.482 -20.153 1.00 89.00 122 ALA A CA 1
ATOM 900 C C . ALA A 1 122 ? 6.827 4.856 -21.124 1.00 89.00 122 ALA A C 1
ATOM 902 O O . ALA A 1 122 ? 6.886 5.996 -21.591 1.00 89.00 122 ALA A O 1
ATOM 903 N N . VAL A 1 123 ? 7.701 3.898 -21.417 1.00 86.12 123 VAL A N 1
ATOM 904 C CA . VAL A 1 123 ? 8.812 4.012 -22.372 1.00 86.12 123 VAL A CA 1
ATOM 905 C C . VAL A 1 123 ? 8.428 3.396 -23.720 1.00 86.12 123 VAL A C 1
ATOM 907 O O . VAL A 1 123 ? 8.927 3.820 -24.764 1.00 86.12 123 VAL A O 1
ATOM 910 N N . LEU A 1 124 ? 7.521 2.414 -23.726 1.00 78.44 124 LEU A N 1
ATOM 911 C CA . LEU A 1 124 ? 7.018 1.801 -24.948 1.00 78.44 124 LEU A CA 1
ATOM 912 C C . LEU A 1 124 ? 5.931 2.678 -25.575 1.00 78.44 124 LEU A C 1
ATOM 914 O O . LEU A 1 124 ? 4.964 3.103 -24.937 1.00 78.44 124 LEU A O 1
ATOM 918 N N . HIS A 1 125 ? 6.083 2.943 -26.870 1.00 75.00 125 HIS A N 1
ATOM 919 C CA . HIS A 1 125 ? 5.192 3.804 -27.639 1.00 75.00 125 HIS A CA 1
ATOM 920 C C . HIS A 1 125 ? 4.845 3.153 -28.980 1.00 75.00 125 HIS A C 1
ATOM 922 O O . HIS A 1 125 ? 5.704 2.575 -29.644 1.00 75.00 125 HIS A O 1
ATOM 928 N N . GLY A 1 126 ? 3.587 3.282 -29.403 1.00 74.75 126 GLY A N 1
ATOM 929 C CA . GLY A 1 126 ? 3.093 2.762 -30.679 1.00 74.75 126 GLY A CA 1
ATOM 930 C C . GLY A 1 126 ? 1.764 2.011 -30.541 1.00 74.75 126 GLY A C 1
ATOM 931 O O . GLY A 1 126 ? 1.275 1.819 -29.432 1.00 74.75 126 GLY A O 1
ATOM 932 N N . PRO A 1 127 ? 1.164 1.567 -31.659 1.00 77.25 127 PRO A N 1
ATOM 933 C CA . PRO A 1 127 ? -0.163 0.941 -31.661 1.00 77.25 127 PRO A CA 1
ATOM 934 C C . PRO A 1 127 ? -0.206 -0.451 -31.005 1.00 77.25 127 PRO A C 1
ATOM 936 O O . PRO A 1 127 ? -1.287 -0.926 -30.671 1.00 77.25 127 PRO A O 1
ATOM 939 N N . PHE A 1 128 ? 0.951 -1.095 -30.815 1.00 72.75 128 PHE A N 1
ATOM 940 C CA . PHE A 1 128 ? 1.091 -2.435 -30.224 1.00 72.75 128 PHE A CA 1
ATOM 941 C C . PHE A 1 128 ? 1.541 -2.413 -28.751 1.00 72.75 128 PHE A C 1
ATOM 943 O O . PHE A 1 128 ? 1.773 -3.470 -28.167 1.00 72.75 128 PHE A O 1
ATOM 950 N N . ALA A 1 129 ? 1.676 -1.223 -28.155 1.00 78.88 129 ALA A N 1
ATOM 951 C CA . ALA A 1 129 ? 2.070 -1.035 -26.764 1.00 78.88 129 ALA A CA 1
ATOM 952 C C . ALA A 1 129 ? 0.931 -0.386 -25.966 1.00 78.88 129 ALA A C 1
ATOM 954 O O . ALA A 1 129 ? 0.327 0.599 -26.399 1.00 78.88 129 ALA A O 1
ATOM 955 N N . LYS A 1 130 ? 0.648 -0.927 -24.781 1.00 86.56 130 LYS A N 1
ATOM 956 C CA . LYS A 1 130 ? -0.269 -0.350 -23.794 1.00 86.56 130 LYS A CA 1
ATOM 957 C C . LYS A 1 130 ? 0.388 -0.348 -22.423 1.00 86.56 130 LYS A C 1
ATOM 959 O O . LYS A 1 130 ? 1.167 -1.242 -22.122 1.00 86.56 130 LYS A O 1
ATOM 964 N N . ALA A 1 131 ? 0.069 0.646 -21.603 1.00 90.56 131 ALA A N 1
ATOM 965 C CA . ALA A 1 131 ? 0.636 0.794 -20.269 1.00 90.56 131 ALA A CA 1
ATOM 966 C C . ALA A 1 131 ? -0.438 0.608 -19.192 1.00 90.56 131 ALA A C 1
ATOM 968 O O . ALA A 1 131 ? -1.554 1.109 -19.335 1.00 90.56 131 ALA A O 1
ATOM 969 N N . ILE A 1 132 ? -0.079 -0.083 -18.112 1.00 96.06 132 ILE A N 1
ATOM 970 C CA . ILE A 1 132 ? -0.838 -0.151 -16.862 1.00 96.06 132 ILE A CA 1
ATOM 971 C C . ILE A 1 132 ? 0.011 0.540 -15.799 1.00 96.06 132 ILE A C 1
ATOM 973 O O . ILE A 1 132 ? 1.139 0.122 -15.537 1.00 96.06 132 ILE A O 1
ATOM 977 N N . TYR A 1 133 ? -0.516 1.604 -15.198 1.00 97.25 133 TYR A N 1
ATOM 978 C CA . TYR A 1 133 ? 0.208 2.380 -14.198 1.00 97.25 133 TYR A CA 1
ATOM 979 C C . TYR A 1 133 ? -0.053 1.830 -12.796 1.00 97.25 133 TYR A C 1
ATOM 981 O O . TYR A 1 133 ? -1.165 1.941 -12.277 1.00 97.25 133 TYR A O 1
ATOM 989 N N . ASP A 1 134 ? 0.976 1.275 -12.155 1.00 97.75 134 ASP A N 1
ATOM 990 C CA . ASP A 1 134 ? 0.926 0.973 -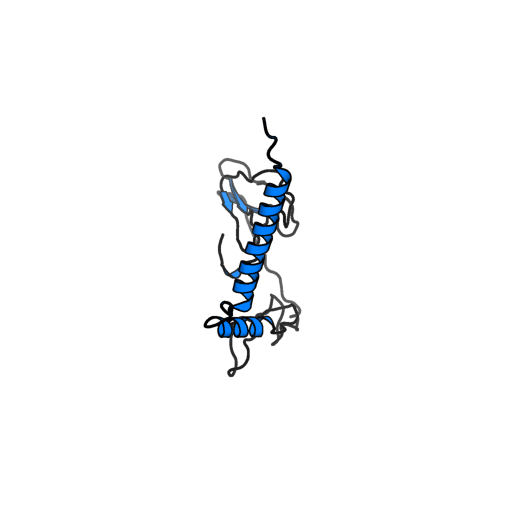10.725 1.00 97.75 134 ASP A CA 1
ATOM 991 C C . ASP A 1 134 ? 1.201 2.264 -9.938 1.00 97.75 134 ASP A C 1
ATOM 993 O O . ASP A 1 134 ? 2.314 2.801 -9.903 1.00 97.75 134 ASP A O 1
ATOM 997 N N . ARG A 1 135 ? 0.133 2.777 -9.324 1.00 97.50 135 ARG A N 1
ATOM 998 C CA . ARG A 1 135 ? 0.093 3.979 -8.491 1.00 97.50 135 ARG A CA 1
ATOM 999 C C . ARG A 1 135 ? 0.045 3.634 -6.997 1.00 97.50 135 ARG A C 1
ATOM 1001 O O . ARG A 1 135 ? -0.279 4.503 -6.187 1.00 97.50 135 ARG A O 1
ATOM 1008 N N . ALA A 1 136 ? 0.408 2.412 -6.587 1.00 97.38 136 ALA A N 1
ATOM 1009 C CA . ALA A 1 136 ? 0.417 1.980 -5.186 1.00 97.38 136 ALA A CA 1
ATOM 1010 C C . ALA A 1 136 ? 1.141 2.964 -4.251 1.00 97.38 136 ALA A C 1
ATOM 1012 O O . ALA A 1 136 ? 0.659 3.225 -3.149 1.00 97.38 136 ALA A O 1
ATOM 1013 N N . TYR A 1 137 ? 2.260 3.542 -4.694 1.00 97.56 137 TYR A N 1
ATOM 1014 C CA . TYR A 1 137 ? 3.039 4.518 -3.927 1.00 97.56 137 TYR A CA 1
ATOM 1015 C C . TYR A 1 137 ? 2.715 5.990 -4.263 1.00 97.56 137 TYR A C 1
ATOM 1017 O O . TYR A 1 137 ? 3.368 6.873 -3.715 1.00 97.56 137 TYR A O 1
ATOM 1025 N N . TYR A 1 138 ? 1.744 6.304 -5.136 1.00 97.62 138 TYR A N 1
ATOM 1026 C CA . TYR A 1 138 ? 1.449 7.684 -5.581 1.00 97.62 138 TYR A CA 1
ATOM 1027 C C . TYR A 1 138 ? 0.619 8.461 -4.547 1.00 97.62 138 TYR A C 1
ATOM 1029 O O . TYR A 1 138 ? -0.495 8.917 -4.792 1.00 97.62 138 TYR A O 1
ATOM 1037 N N . TRP A 1 139 ? 1.196 8.586 -3.353 1.00 97.69 139 TRP A N 1
ATOM 1038 C CA . TRP A 1 139 ? 0.624 9.230 -2.181 1.00 97.69 139 TRP A CA 1
ATOM 1039 C C . TRP A 1 139 ? 1.649 10.182 -1.550 1.00 97.69 139 TRP A C 1
ATOM 1041 O O . TRP A 1 139 ? 2.850 9.898 -1.613 1.00 97.69 139 TRP A O 1
ATOM 1051 N N . PRO A 1 140 ? 1.203 11.243 -0.845 1.00 97.06 140 PRO A N 1
ATOM 1052 C CA . PRO A 1 140 ? 2.089 12.207 -0.179 1.00 97.06 140 PRO A CA 1
ATOM 1053 C C . PRO A 1 140 ? 3.107 11.609 0.806 1.00 97.06 140 PRO A C 1
ATOM 1055 O O . PRO A 1 140 ? 4.056 12.285 1.187 1.00 97.06 140 PRO A O 1
ATOM 1058 N N . HIS A 1 141 ? 2.919 10.355 1.236 1.00 95.31 141 HIS A N 1
ATOM 1059 C CA . HIS A 1 141 ? 3.847 9.631 2.110 1.00 95.31 141 HIS A CA 1
ATOM 1060 C C . HIS A 1 141 ? 5.147 9.202 1.404 1.00 95.31 141 HIS A C 1
ATOM 1062 O O . HIS A 1 141 ? 6.148 8.981 2.080 1.00 95.31 141 HIS A O 1
ATOM 1068 N N . PHE A 1 142 ? 5.137 9.062 0.072 1.00 95.38 142 PHE A N 1
ATOM 1069 C CA . PHE A 1 142 ? 6.280 8.566 -0.710 1.00 95.38 142 PHE A CA 1
ATOM 1070 C C . PHE A 1 142 ? 6.770 9.563 -1.764 1.00 95.38 142 PHE A C 1
ATOM 1072 O O . PHE A 1 142 ? 7.936 9.520 -2.143 1.00 95.38 142 PHE A O 1
ATOM 1079 N N . THR A 1 143 ? 5.901 10.451 -2.257 1.00 96.00 143 THR A N 1
ATOM 1080 C CA . THR A 1 143 ? 6.240 11.390 -3.334 1.00 96.00 143 THR A CA 1
ATOM 1081 C C . THR A 1 143 ? 5.446 12.697 -3.220 1.00 96.00 143 THR A C 1
ATOM 1083 O O . THR A 1 143 ? 4.297 12.677 -2.766 1.00 96.00 143 THR A O 1
ATOM 1086 N N . PRO A 1 144 ? 5.997 13.849 -3.648 1.00 96.44 144 PRO A N 1
ATOM 1087 C CA . PRO A 1 144 ? 5.186 15.011 -3.994 1.00 96.44 144 PRO A CA 1
ATOM 1088 C C . PRO A 1 144 ? 4.169 14.653 -5.088 1.00 96.44 144 PRO A C 1
ATOM 1090 O O . PRO A 1 144 ? 4.469 13.868 -5.981 1.00 96.44 144 PRO A O 1
ATOM 1093 N N . ILE A 1 145 ? 2.986 15.269 -5.061 1.00 97.00 145 ILE A N 1
ATOM 1094 C CA . ILE A 1 145 ? 1.947 15.069 -6.082 1.00 97.00 145 ILE A CA 1
ATOM 1095 C C . ILE A 1 145 ? 2.000 16.245 -7.077 1.00 97.00 145 ILE A C 1
ATOM 1097 O O . ILE A 1 145 ? 1.420 17.292 -6.788 1.00 97.00 145 ILE A O 1
ATOM 1101 N N . PRO A 1 146 ? 2.712 16.136 -8.221 1.00 93.81 146 PRO A N 1
ATOM 1102 C CA . PRO A 1 146 ? 2.835 17.237 -9.184 1.00 93.81 146 PRO A CA 1
ATOM 1103 C C . PRO A 1 146 ? 1.539 17.511 -9.961 1.00 93.81 146 PRO A C 1
ATOM 1105 O O . PRO A 1 146 ? 1.301 18.642 -10.375 1.00 93.81 146 PRO A O 1
ATOM 1108 N N . ALA A 1 147 ? 0.718 16.481 -10.172 1.00 94.12 147 ALA A N 1
ATOM 1109 C CA . ALA A 1 147 ? -0.564 16.541 -10.869 1.00 94.12 147 ALA A CA 1
ATOM 1110 C C . ALA A 1 147 ? -1.456 15.357 -10.439 1.00 94.12 147 ALA A C 1
ATOM 1112 O O . ALA A 1 147 ? -0.935 14.361 -9.923 1.00 94.12 147 ALA A O 1
ATOM 1113 N N . PRO A 1 148 ? -2.782 15.411 -10.658 1.00 95.31 148 PRO A N 1
ATOM 1114 C CA . PRO A 1 148 ? -3.619 14.212 -10.654 1.00 95.31 148 PRO A CA 1
ATOM 1115 C C . PRO A 1 148 ? -3.078 13.168 -11.645 1.00 95.31 148 PRO A C 1
ATOM 1117 O O . PRO A 1 148 ? -2.528 13.538 -12.681 1.00 95.31 148 PRO A O 1
ATOM 1120 N N . ALA A 1 149 ? -3.220 11.882 -11.322 1.00 93.12 149 ALA A N 1
ATOM 1121 C CA . ALA A 1 149 ? -2.924 10.803 -12.264 1.00 93.12 149 ALA A CA 1
ATOM 1122 C C . ALA A 1 149 ? -4.089 10.664 -13.263 1.00 93.12 149 ALA A C 1
ATOM 1124 O O . ALA A 1 149 ? -5.250 10.732 -12.853 1.00 93.12 149 ALA A O 1
ATOM 1125 N N . ASP A 1 150 ? -3.771 10.522 -14.551 1.00 95.94 150 ASP A N 1
ATOM 1126 C CA . ASP A 1 150 ? -4.732 10.586 -15.664 1.00 95.94 150 ASP A CA 1
ATOM 1127 C C . ASP A 1 150 ? -4.266 9.673 -16.814 1.00 95.94 150 ASP A C 1
ATOM 1129 O O . ASP A 1 150 ? -3.870 10.121 -17.891 1.00 95.94 150 ASP A O 1
ATOM 1133 N N . GLU A 1 151 ? -4.208 8.366 -16.542 1.00 94.56 151 GLU A N 1
ATOM 1134 C CA . GLU A 1 151 ? -3.761 7.341 -17.492 1.00 94.56 151 GLU A CA 1
ATOM 1135 C C . GLU A 1 151 ? -4.842 6.275 -17.760 1.00 94.56 151 GLU A C 1
ATOM 1137 O O . GLU A 1 151 ? -5.644 5.980 -16.876 1.00 94.56 151 GLU A O 1
ATOM 1142 N N . ASP A 1 152 ? -4.831 5.665 -18.962 1.00 93.19 152 ASP A N 1
ATOM 1143 C CA . ASP A 1 152 ? -5.827 4.682 -19.456 1.00 93.19 152 ASP A CA 1
ATOM 1144 C C . ASP A 1 152 ? -6.246 3.634 -18.400 1.00 93.19 152 ASP A C 1
ATOM 1146 O O . ASP A 1 152 ? -7.428 3.311 -18.266 1.00 93.19 152 ASP A O 1
ATOM 1150 N N . VAL A 1 153 ? -5.268 3.074 -17.678 1.00 95.94 153 VAL A N 1
ATOM 1151 C CA . VAL A 1 153 ? -5.468 2.111 -16.588 1.00 95.94 153 VAL A CA 1
ATOM 1152 C C . VAL A 1 153 ? -4.496 2.435 -15.458 1.00 95.94 153 VAL A C 1
ATOM 1154 O O . VAL A 1 153 ? -3.279 2.423 -15.653 1.00 95.94 153 VAL A O 1
ATOM 1157 N N . MET A 1 154 ? -5.040 2.670 -14.265 1.00 96.75 154 MET A N 1
ATOM 1158 C CA . MET A 1 154 ? -4.294 2.963 -13.041 1.00 96.75 154 MET A CA 1
ATOM 1159 C C . MET A 1 154 ? -4.709 1.995 -11.931 1.00 96.75 154 MET A C 1
ATOM 1161 O O . MET A 1 154 ? -5.898 1.737 -11.747 1.00 96.75 154 MET A O 1
ATOM 1165 N N . MET A 1 155 ? -3.739 1.486 -11.174 1.00 97.44 155 MET A N 1
ATOM 1166 C CA . MET A 1 155 ? -3.949 0.576 -10.045 1.00 97.44 155 MET A CA 1
ATOM 1167 C C . MET A 1 155 ? -3.516 1.232 -8.734 1.00 97.44 155 MET A C 1
ATOM 1169 O O . MET A 1 155 ? -2.459 1.854 -8.668 1.00 97.44 155 MET A O 1
ATOM 1173 N N . PHE A 1 156 ? -4.304 1.063 -7.675 1.00 97.88 156 PHE A N 1
ATOM 1174 C CA . PHE A 1 156 ? -4.007 1.571 -6.333 1.00 97.88 156 PHE A CA 1
ATOM 1175 C C . PHE A 1 156 ? -4.108 0.425 -5.314 1.00 97.88 156 PHE A C 1
ATOM 1177 O O . PHE A 1 156 ? -4.518 -0.680 -5.646 1.00 97.88 156 PHE A O 1
ATOM 1184 N N . THR A 1 157 ? -3.709 0.641 -4.055 1.00 97.81 157 THR A N 1
ATOM 1185 C CA . THR A 1 157 ? -3.941 -0.360 -2.997 1.00 97.81 157 THR A CA 1
ATOM 1186 C C . THR A 1 157 ? -3.940 0.241 -1.594 1.00 97.81 157 THR A C 1
ATOM 1188 O O . THR A 1 157 ? -3.104 1.085 -1.248 1.00 97.81 157 THR A O 1
ATOM 1191 N N . LEU A 1 158 ? -4.824 -0.273 -0.730 1.00 97.50 158 LEU A N 1
ATOM 1192 C CA . LEU A 1 158 ? -4.812 0.032 0.708 1.00 97.50 158 LEU A CA 1
ATOM 1193 C C . LEU A 1 158 ? -3.507 -0.416 1.386 1.00 97.50 158 LEU A C 1
ATOM 1195 O O . LEU A 1 158 ? -3.095 0.175 2.383 1.00 97.50 158 LEU A O 1
ATOM 1199 N N . SER A 1 159 ? -2.806 -1.398 0.807 1.00 96.81 159 SER A N 1
ATOM 1200 C CA . SER A 1 159 ? -1.525 -1.915 1.306 1.00 96.81 159 SER A CA 1
ATOM 1201 C C . SER A 1 159 ? -0.465 -0.832 1.507 1.00 96.81 159 SER A C 1
ATOM 1203 O O . SER A 1 159 ? 0.388 -0.972 2.380 1.00 96.81 159 SER A O 1
ATOM 1205 N N . LYS A 1 160 ? -0.499 0.228 0.689 1.00 96.25 160 LYS A N 1
ATOM 1206 C CA . LYS A 1 160 ? 0.487 1.318 0.687 1.00 96.25 160 LYS A CA 1
ATOM 1207 C C . LYS A 1 160 ? -0.118 2.673 1.057 1.00 96.25 160 LYS A C 1
ATOM 1209 O O . LYS A 1 160 ? 0.584 3.479 1.654 1.00 96.25 160 LYS A O 1
ATOM 1214 N N . LEU A 1 161 ? -1.417 2.885 0.817 1.00 96.56 161 LEU A N 1
ATOM 1215 C CA . LEU A 1 161 ? -2.142 4.053 1.332 1.00 96.56 161 LEU A CA 1
ATOM 1216 C C . LEU A 1 161 ? -2.282 4.022 2.867 1.00 96.56 161 LEU A C 1
ATOM 1218 O O . LEU A 1 161 ? -1.920 4.985 3.536 1.00 96.56 161 LEU A O 1
ATOM 1222 N N . THR A 1 162 ? -2.804 2.925 3.431 1.00 95.75 162 THR A N 1
ATOM 1223 C CA . THR A 1 162 ? -3.131 2.809 4.869 1.00 95.75 162 THR A CA 1
ATOM 1224 C C . THR A 1 162 ? -2.332 1.727 5.601 1.00 95.75 162 THR A C 1
ATOM 1226 O O . THR A 1 162 ? -2.588 1.467 6.775 1.00 95.75 162 THR A O 1
ATOM 1229 N N . GLY A 1 163 ? -1.414 1.034 4.921 1.00 93.94 163 GLY A N 1
ATOM 1230 C CA . GLY A 1 163 ? -0.660 -0.097 5.479 1.00 93.94 163 GLY A CA 1
ATOM 1231 C C . GLY A 1 163 ? -1.454 -1.406 5.607 1.00 93.94 163 GLY A C 1
ATOM 1232 O O . GLY A 1 163 ? -0.905 -2.413 6.053 1.00 93.94 163 GLY A O 1
ATOM 1233 N N . HIS A 1 164 ? -2.727 -1.439 5.194 1.00 96.00 164 HIS A N 1
ATOM 1234 C CA . HIS A 1 164 ? -3.631 -2.583 5.385 1.00 96.00 164 HIS A CA 1
ATOM 1235 C C . HIS A 1 164 ? -3.433 -3.684 4.324 1.00 96.00 164 HIS A C 1
ATOM 1237 O O . HIS A 1 164 ? -4.364 -4.112 3.643 1.00 96.00 164 HIS A O 1
ATOM 1243 N N . ALA A 1 165 ? -2.198 -4.176 4.180 1.00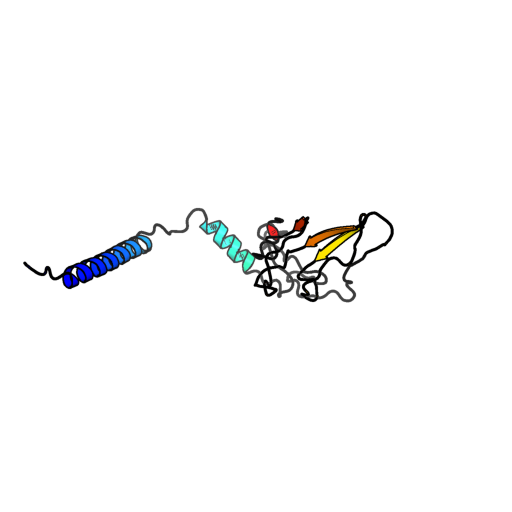 92.06 165 ALA A N 1
ATOM 1244 C CA . ALA A 1 165 ? -1.847 -5.196 3.187 1.00 92.06 165 ALA A CA 1
ATOM 1245 C C . ALA A 1 165 ? -2.574 -6.540 3.400 1.00 92.06 165 ALA A C 1
ATOM 1247 O O . ALA A 1 165 ? -2.805 -7.280 2.443 1.00 92.06 165 ALA A O 1
ATOM 1248 N N . GLY A 1 166 ? -2.978 -6.840 4.642 1.00 93.62 166 GLY A N 1
ATOM 1249 C CA . GLY A 1 166 ? -3.771 -8.028 4.979 1.00 93.62 166 GLY A CA 1
ATOM 1250 C C . GLY A 1 166 ? -5.175 -8.033 4.365 1.00 93.62 166 GLY A C 1
ATOM 1251 O O . GLY A 1 166 ? -5.718 -9.101 4.119 1.00 93.62 166 GLY A O 1
ATOM 1252 N N . SER A 1 167 ? -5.742 -6.866 4.032 1.00 94.81 167 SER A N 1
ATOM 1253 C CA . SER A 1 167 ? -7.073 -6.769 3.413 1.00 94.81 167 SER A CA 1
ATOM 1254 C C . SER A 1 167 ? -7.107 -7.204 1.945 1.00 94.81 167 SER A C 1
ATOM 1256 O O . SER A 1 167 ? -8.194 -7.359 1.399 1.00 94.81 167 SER A O 1
ATOM 1258 N N . ARG A 1 168 ? -5.941 -7.373 1.294 1.00 93.12 168 ARG A N 1
ATOM 1259 C CA . ARG A 1 168 ? -5.802 -7.799 -0.117 1.00 93.12 168 ARG A CA 1
ATOM 1260 C C . ARG A 1 168 ? -6.670 -6.992 -1.103 1.00 93.12 168 ARG A C 1
ATOM 1262 O O . ARG A 1 168 ? -7.172 -7.543 -2.076 1.00 93.12 168 ARG A O 1
ATOM 1269 N N . PHE A 1 169 ? -6.822 -5.690 -0.848 1.00 95.88 169 PHE A N 1
ATOM 1270 C CA . PHE A 1 169 ? -7.715 -4.789 -1.583 1.00 95.88 169 PHE A CA 1
ATOM 1271 C C . PHE A 1 169 ? -6.938 -3.718 -2.371 1.00 95.88 169 PHE A C 1
ATOM 1273 O O . PHE A 1 169 ? -5.980 -3.117 -1.857 1.00 95.88 169 PHE A O 1
ATOM 1280 N N . GLY A 1 170 ? -7.375 -3.468 -3.604 1.00 92.69 170 GLY A N 1
ATOM 1281 C CA . GLY A 1 170 ? -6.849 -2.493 -4.563 1.00 92.69 170 GLY A CA 1
ATOM 1282 C C . GLY A 1 170 ? -7.789 -2.339 -5.750 1.00 92.69 170 GLY A C 1
ATOM 1283 O O . GLY A 1 170 ? -8.646 -3.238 -5.905 1.00 92.69 170 GLY A O 1
#

Organism: NCBI:txid93759

Secondary structure (DSSP, 8-state):
-----HHHHHHHHHHHHHHHHHHHHHHHHHT-TT---TTHHHHHHHHHHHT---TTTEE--TTSPPSTTSSPPPEEPTTEESTTS-EE-TTPPP------SSSSEEEEEESS-TTT---------STTEEEEEE-TT-STTTS---S----SSEE--HHHHTS-GGG---

pLDDT: mean 82.63, std 14.47, range [38.47, 97.88]